Protein AF-A0A1V6NDL3-F1 (afdb_monomer)

pLDDT: mean 81.17, std 15.89, range [34.12, 96.12]

Secondary structure (DSSP, 8-state):
-----PPPPPSEEEE-SGGGHHHHHHHHTTT-EEEEPPTT--SSSHHHHHHHHHHHHHHHHHHHH---TTGGGGHHHHHHHHHHHHHHSBPTTTSSBHHHHHHHHTT-------

InterPro domains:
  IPR012337 Ribonuclease H-like superfamily [SSF53098] (12-96)
  IPR036397 Ribonuclease H superfamily [G3DSA:3.30.420.10] (3-113)

Mean predicted aligned error: 8.67 Å

Sequence (114 aa):
MTTVNKAPKPEIARLDGAQFNTFRDWGTKRGMTFEVTPPYTAEPNGAVERYGGYINDIQRTMIIDISLPDKEKLWPFAVEAAIYTTDRLVNPKTGISSLTHWRQELNIETLNRL

Nearest PDB structures (foldseek):
  7pel-assembly1_E  TM=7.528E-01  e=5.288E-03  Simian T-lymphotropic virus 1
  3kkr-assembly1_A  TM=7.442E-01  e=3.177E-02  Bovine immunodeficiency virus R29
  6voy-assembly1_D  TM=7.216E-01  e=2.973E-02  Saccharolobus solfataricus P2
  3jca-assembly1_F  TM=6.718E-01  e=3.628E-02  Mouse mammary tumor virus
  5cz1-assembly2_B  TM=7.571E-01  e=1.671E-01  Mouse mammary tumor virus

Organism: Penicillium polonicum (NCBI:txid60169)

Foldseek 3Di:
DDPPPDPDDDQEDEDEDPPCVVVVVVVVVVNHHYDYDDPPDPPPCPVVVVVVVQLVVQLVVVLVPDPDPPSVVCSVVSSVVSVVVQQADQDPVPRGGVVVVVCVVVVNDPPPDD

Structure (mmCIF, N/CA/C/O backbone):
data_AF-A0A1V6NDL3-F1
#
_entry.id   AF-A0A1V6NDL3-F1
#
loop_
_atom_site.group_PDB
_atom_site.id
_atom_site.type_symbol
_atom_site.label_atom_id
_atom_site.label_alt_id
_atom_site.label_comp_id
_atom_site.label_asym_id
_atom_site.label_entity_id
_atom_site.label_seq_id
_atom_site.pdbx_PDB_ins_code
_atom_site.Cartn_x
_atom_site.Cartn_y
_atom_site.Cartn_z
_atom_site.occupancy
_atom_site.B_iso_or_equiv
_atom_site.auth_seq_id
_atom_site.auth_comp_id
_atom_site.auth_asym_id
_atom_site.auth_atom_id
_atom_site.pdbx_PDB_model_num
ATOM 1 N N . MET A 1 1 ? -34.349 1.083 -10.496 1.00 34.25 1 MET A N 1
ATOM 2 C CA . MET A 1 1 ? -33.417 2.033 -9.855 1.00 34.25 1 MET A CA 1
ATOM 3 C C . MET A 1 1 ? -32.272 1.226 -9.280 1.00 34.25 1 MET A C 1
ATOM 5 O O . MET A 1 1 ? -32.451 0.581 -8.259 1.00 34.25 1 MET A O 1
ATOM 9 N N . THR A 1 2 ? -31.144 1.170 -9.980 1.00 34.12 2 THR A N 1
ATOM 10 C CA . THR A 1 2 ? -29.944 0.483 -9.493 1.00 34.12 2 THR A CA 1
ATOM 11 C C . THR A 1 2 ? -29.296 1.408 -8.475 1.00 34.12 2 THR A C 1
ATOM 13 O O . THR A 1 2 ? -28.816 2.480 -8.841 1.00 34.12 2 THR A O 1
ATOM 16 N N . THR A 1 3 ? -29.345 1.057 -7.193 1.00 39.25 3 THR A N 1
ATOM 17 C CA . THR A 1 3 ? -28.532 1.728 -6.181 1.00 39.25 3 THR A CA 1
ATOM 18 C C . THR A 1 3 ? -27.080 1.597 -6.613 1.00 39.25 3 THR A C 1
ATOM 20 O O . THR A 1 3 ? -26.520 0.503 -6.634 1.00 39.25 3 THR A O 1
ATOM 23 N N . VAL A 1 4 ? -26.472 2.714 -7.015 1.00 44.06 4 VAL A N 1
ATOM 24 C CA . VAL A 1 4 ? -25.020 2.799 -7.131 1.00 44.06 4 VAL A CA 1
ATOM 25 C C . VAL A 1 4 ? -24.514 2.587 -5.712 1.00 44.06 4 VAL A C 1
ATOM 27 O O . VAL A 1 4 ? -24.617 3.491 -4.883 1.00 44.06 4 VAL A O 1
ATOM 30 N N . ASN A 1 5 ? -24.064 1.371 -5.402 1.00 46.91 5 ASN A N 1
ATOM 31 C CA . ASN A 1 5 ? -23.395 1.084 -4.142 1.00 46.91 5 ASN A CA 1
ATOM 32 C C . ASN A 1 5 ? -22.166 1.988 -4.101 1.00 46.91 5 ASN A C 1
ATOM 34 O O . ASN A 1 5 ? -21.170 1.745 -4.782 1.00 46.91 5 ASN A O 1
ATOM 38 N N . LYS A 1 6 ? -22.288 3.110 -3.387 1.00 53.59 6 LYS A N 1
ATOM 39 C CA . LYS A 1 6 ? -21.197 4.052 -3.180 1.00 53.59 6 LYS A CA 1
ATOM 40 C C . LYS A 1 6 ? -20.052 3.245 -2.580 1.00 53.59 6 LYS A C 1
ATOM 42 O O . LYS A 1 6 ? -20.286 2.509 -1.623 1.00 53.59 6 LYS A O 1
ATOM 47 N N . ALA A 1 7 ? -18.859 3.350 -3.167 1.00 58.59 7 ALA A N 1
ATOM 48 C CA . ALA A 1 7 ? -17.691 2.650 -2.651 1.00 58.59 7 ALA A CA 1
ATOM 49 C C . ALA A 1 7 ? -17.596 2.890 -1.133 1.00 58.59 7 ALA A C 1
ATOM 51 O O . ALA A 1 7 ? -17.781 4.036 -0.695 1.00 58.59 7 ALA A O 1
ATOM 52 N N . PRO A 1 8 ? -17.386 1.835 -0.333 1.00 67.00 8 PRO A N 1
ATOM 53 C CA . PRO A 1 8 ? -17.342 1.981 1.108 1.00 67.00 8 PRO A CA 1
ATOM 54 C C . PRO A 1 8 ? -16.214 2.940 1.468 1.00 67.00 8 PRO A C 1
ATOM 56 O O . PRO A 1 8 ? -15.088 2.818 0.987 1.00 67.00 8 PRO A O 1
ATOM 59 N N . LYS A 1 9 ? -16.554 3.948 2.270 1.00 69.00 9 LYS A N 1
ATOM 60 C CA . LYS A 1 9 ? -15.586 4.907 2.796 1.00 69.00 9 LYS A CA 1
ATOM 61 C C . LYS A 1 9 ? -15.038 4.371 4.119 1.00 69.00 9 LYS A C 1
ATOM 63 O O . LYS A 1 9 ? -15.825 3.820 4.890 1.00 69.00 9 LYS A O 1
ATOM 68 N N . PRO A 1 10 ? -13.740 4.544 4.407 1.00 74.00 10 PRO A N 1
ATOM 69 C CA . PRO A 1 10 ? -13.221 4.215 5.724 1.00 74.00 10 PRO A CA 1
ATOM 70 C C . PRO A 1 10 ? -13.905 5.099 6.772 1.00 74.00 10 PRO A C 1
ATOM 72 O O . PRO A 1 10 ? -14.127 6.293 6.544 1.00 74.00 10 PRO A O 1
ATOM 75 N N . GLU A 1 11 ? -14.258 4.500 7.907 1.00 72.69 11 GLU A N 1
ATOM 76 C C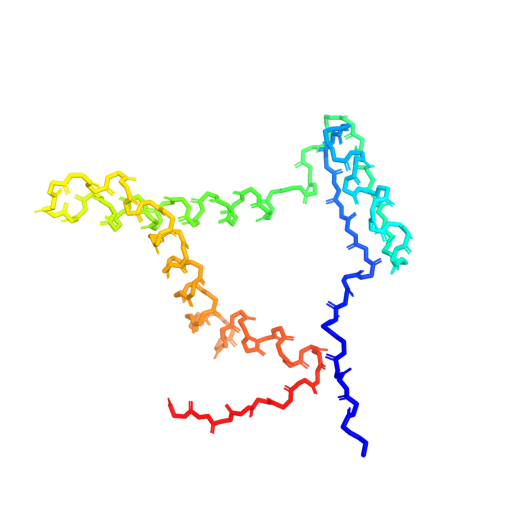A . GLU A 1 11 ? -14.845 5.214 9.042 1.00 72.69 11 GLU A CA 1
ATOM 77 C C . GLU A 1 11 ? -13.812 6.150 9.685 1.00 72.69 11 GLU A C 1
ATOM 79 O O . GLU A 1 11 ? -14.120 7.309 9.963 1.00 72.69 11 GLU A O 1
ATOM 84 N N . ILE A 1 12 ? -12.567 5.674 9.821 1.00 79.75 12 ILE A N 1
ATOM 85 C CA . ILE A 1 12 ? -11.430 6.409 10.383 1.00 79.75 12 ILE A CA 1
ATOM 86 C C . ILE A 1 12 ? -10.213 6.257 9.461 1.00 79.75 12 ILE A C 1
ATOM 88 O O . ILE A 1 12 ? -9.857 5.147 9.068 1.00 79.75 12 ILE A O 1
ATOM 92 N N . ALA A 1 13 ? -9.553 7.370 9.141 1.00 81.31 13 ALA A N 1
ATOM 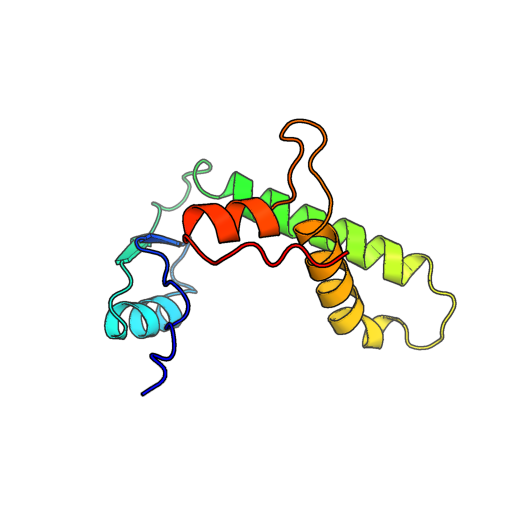93 C CA . ALA A 1 13 ? -8.268 7.406 8.450 1.00 81.31 13 ALA A CA 1
ATOM 94 C C . ALA A 1 13 ? -7.195 8.023 9.360 1.00 81.31 13 ALA A C 1
ATOM 96 O O . ALA A 1 13 ? -7.320 9.168 9.797 1.00 81.31 13 ALA A O 1
ATOM 97 N N . ARG A 1 14 ? -6.129 7.268 9.639 1.00 83.62 14 ARG A N 1
ATOM 98 C CA . ARG A 1 14 ? -4.990 7.742 10.438 1.00 83.62 14 ARG A CA 1
ATOM 99 C C . ARG A 1 14 ? -3.931 8.347 9.530 1.00 83.62 14 ARG A C 1
ATOM 101 O O . ARG A 1 14 ? -3.595 7.750 8.509 1.00 83.62 14 ARG A O 1
ATOM 108 N N . LEU A 1 15 ? -3.445 9.533 9.878 1.00 80.25 15 LEU A N 1
ATOM 109 C CA . LEU A 1 15 ? -2.477 10.288 9.086 1.00 80.25 15 LEU A CA 1
ATOM 110 C C . LEU A 1 15 ? -1.315 10.753 9.960 1.00 80.25 15 LEU A C 1
ATOM 112 O O . LEU A 1 15 ? -1.499 11.094 11.130 1.00 80.25 15 LEU A O 1
ATOM 116 N N . ASP A 1 16 ? -0.135 10.833 9.354 1.00 74.56 16 ASP A N 1
ATOM 117 C CA . ASP A 1 16 ? 1.061 11.373 9.990 1.00 74.56 16 ASP A CA 1
ATOM 118 C C . ASP A 1 16 ? 1.520 12.657 9.296 1.00 74.56 16 ASP A C 1
ATOM 120 O O . ASP A 1 16 ? 1.704 12.709 8.079 1.00 74.56 16 ASP A O 1
ATOM 124 N N . GLY A 1 17 ? 1.678 13.711 10.091 1.00 70.56 17 GLY A N 1
ATOM 125 C CA . GLY A 1 17 ? 2.173 15.001 9.636 1.00 70.56 17 GLY A CA 1
ATOM 126 C C . GLY A 1 17 ? 1.133 15.944 9.016 1.00 70.56 17 GLY A C 1
ATOM 127 O O . GLY A 1 17 ? 0.043 15.582 8.570 1.00 70.56 17 GLY A O 1
ATOM 128 N N . ALA A 1 18 ? 1.512 17.224 8.972 1.00 71.56 18 ALA A N 1
ATOM 129 C CA . ALA A 1 18 ? 0.685 18.320 8.462 1.00 71.56 18 ALA A CA 1
ATOM 130 C C . ALA A 1 18 ? 0.540 18.326 6.925 1.00 71.56 18 ALA A C 1
ATOM 132 O O . ALA A 1 18 ? -0.331 19.014 6.389 1.00 71.56 18 ALA A O 1
ATOM 133 N N . GLN A 1 19 ? 1.355 17.546 6.206 1.00 77.19 19 GLN A N 1
ATOM 134 C CA . GLN A 1 19 ? 1.339 17.454 4.738 1.00 77.19 19 GLN A CA 1
ATOM 135 C C . GLN A 1 19 ? 0.003 16.970 4.150 1.00 77.19 19 GLN A C 1
ATOM 137 O O . GLN A 1 19 ? -0.279 17.208 2.979 1.00 77.19 19 GLN A O 1
ATOM 142 N N . PHE A 1 20 ? -0.855 16.349 4.962 1.00 80.94 20 PHE A N 1
ATOM 143 C CA . PHE A 1 20 ? -2.154 15.837 4.530 1.00 80.94 20 PHE A CA 1
ATOM 144 C C . PHE A 1 20 ? -3.336 16.758 4.864 1.00 80.94 20 PHE A C 1
ATOM 146 O O . PHE A 1 20 ? -4.484 16.348 4.697 1.00 80.94 20 PHE A O 1
ATOM 153 N N . ASN A 1 21 ? -3.101 18.004 5.296 1.00 84.56 21 ASN A N 1
ATOM 154 C CA . ASN A 1 21 ? -4.172 18.942 5.661 1.00 84.56 21 ASN A CA 1
ATOM 155 C C . ASN A 1 21 ? -5.218 19.117 4.543 1.00 84.56 21 ASN A C 1
ATOM 157 O O . ASN A 1 21 ? -6.413 19.023 4.806 1.00 84.56 21 ASN A O 1
ATOM 161 N N . THR A 1 22 ? -4.794 19.273 3.284 1.00 87.44 22 THR A N 1
ATOM 162 C CA . THR A 1 22 ? -5.721 19.406 2.144 1.00 87.44 22 THR A CA 1
ATOM 163 C C . THR A 1 22 ? -6.579 18.154 1.938 1.00 87.44 22 THR A C 1
ATOM 165 O O . THR A 1 22 ? -7.774 18.258 1.654 1.00 87.44 22 THR A O 1
ATOM 168 N N . PHE A 1 23 ? -5.992 16.965 2.103 1.00 85.69 23 PHE A N 1
ATOM 169 C CA . PHE A 1 23 ? -6.716 15.698 1.997 1.00 85.69 23 PHE A CA 1
ATOM 170 C C . PHE A 1 23 ? -7.705 15.518 3.152 1.00 85.69 23 PHE A C 1
ATOM 172 O O . PHE A 1 23 ? -8.858 15.147 2.924 1.00 85.69 23 PHE A O 1
ATOM 179 N N . ARG A 1 24 ? -7.285 15.864 4.373 1.00 87.00 24 ARG A N 1
ATOM 180 C CA . ARG A 1 24 ? -8.146 15.880 5.556 1.00 87.00 24 ARG A CA 1
ATOM 181 C C . ARG A 1 24 ? -9.352 16.785 5.329 1.00 87.00 24 ARG A C 1
ATOM 183 O O . ARG A 1 24 ? -10.482 16.336 5.471 1.00 87.00 24 ARG A O 1
ATOM 190 N N . ASP A 1 25 ? -9.137 18.022 4.889 1.00 89.94 25 ASP A N 1
ATOM 191 C CA . ASP A 1 25 ? -10.223 18.976 4.647 1.00 89.94 25 ASP A CA 1
ATOM 192 C C . ASP A 1 25 ? -11.195 18.473 3.566 1.00 89.94 25 ASP A C 1
ATOM 194 O O . ASP A 1 25 ? -12.415 18.617 3.686 1.00 89.94 25 ASP A O 1
ATOM 198 N N . TRP A 1 26 ? -10.670 17.846 2.508 1.00 90.31 26 TRP A N 1
ATOM 199 C CA . TRP A 1 26 ? -11.472 17.226 1.453 1.00 90.31 26 TRP A CA 1
ATOM 200 C C . TRP A 1 26 ? -12.304 16.034 1.954 1.00 90.31 26 TRP A C 1
ATOM 202 O O . TRP A 1 26 ? -13.468 15.893 1.551 1.00 90.31 26 TRP A O 1
ATOM 212 N N . GLY A 1 27 ? -11.728 15.190 2.815 1.00 87.56 27 GLY A N 1
ATOM 213 C CA . GLY A 1 27 ? -12.361 13.982 3.343 1.00 87.56 27 GLY A CA 1
ATOM 214 C C . GLY A 1 27 ? -13.369 14.277 4.453 1.00 87.56 27 GLY A C 1
ATOM 215 O O . GLY A 1 27 ? -14.455 13.697 4.459 1.00 87.56 27 GLY A O 1
ATOM 216 N N . THR A 1 28 ? -13.087 15.248 5.328 1.00 87.44 28 THR A N 1
ATOM 217 C CA . THR A 1 28 ? -14.015 15.692 6.380 1.00 87.44 28 THR A CA 1
ATOM 218 C C . THR A 1 28 ? -15.304 16.227 5.756 1.00 87.44 28 THR A C 1
ATOM 220 O O . THR A 1 28 ? -16.397 15.857 6.177 1.00 87.44 28 THR A O 1
ATOM 223 N N . LYS A 1 29 ? -15.209 16.982 4.648 1.00 89.75 29 LYS A N 1
ATOM 224 C CA . LYS A 1 29 ? -16.377 17.424 3.853 1.00 89.75 29 LYS A CA 1
ATOM 225 C C . LYS A 1 29 ? -17.206 16.268 3.267 1.00 89.75 29 LYS A C 1
ATOM 227 O O . LYS A 1 29 ? -18.343 16.479 2.857 1.00 89.75 29 LYS A O 1
ATOM 232 N N . ARG A 1 30 ? -16.655 15.052 3.204 1.00 87.25 30 ARG A N 1
ATOM 233 C CA . ARG A 1 30 ? -17.314 13.818 2.726 1.00 87.25 30 ARG A CA 1
ATOM 234 C C . ARG A 1 30 ? -17.721 12.883 3.874 1.00 87.25 30 ARG A C 1
ATOM 236 O O . ARG A 1 30 ? -18.205 11.770 3.634 1.00 87.25 30 ARG A O 1
ATOM 243 N N . GLY A 1 31 ? -17.568 13.347 5.113 1.00 86.44 31 GLY A N 1
ATOM 244 C CA . GLY A 1 31 ? -17.901 12.618 6.330 1.00 86.44 31 GLY A CA 1
ATOM 245 C C . GLY A 1 31 ? -16.927 11.484 6.640 1.00 86.44 31 GLY A C 1
ATOM 246 O O . GLY A 1 31 ? -17.383 10.422 7.055 1.00 86.44 31 GLY A O 1
ATOM 247 N N . MET A 1 32 ? -15.638 11.659 6.347 1.00 87.88 32 MET A N 1
ATOM 248 C CA . MET A 1 32 ? -14.566 10.798 6.859 1.00 87.88 32 MET A CA 1
ATOM 249 C C . MET A 1 32 ? -14.059 11.361 8.188 1.00 87.88 32 MET A C 1
ATOM 251 O O . MET A 1 32 ? -13.936 12.581 8.320 1.00 87.88 32 MET A O 1
ATOM 255 N N . THR A 1 33 ? -13.732 10.487 9.137 1.00 88.19 33 THR A N 1
ATOM 256 C CA . THR A 1 33 ? -13.063 10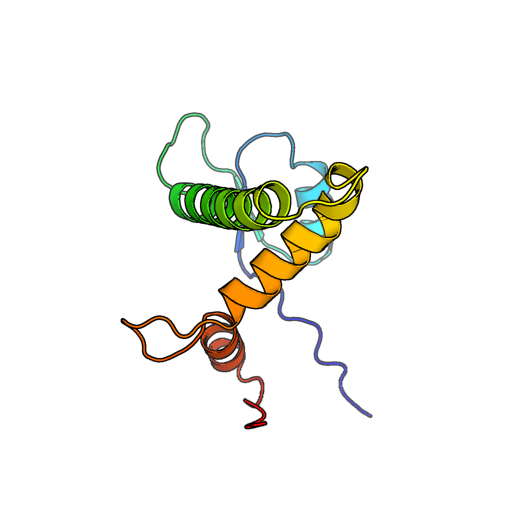.874 10.384 1.00 88.19 33 THR A CA 1
ATOM 257 C C . THR A 1 33 ? -11.559 10.704 10.215 1.00 88.19 33 THR A C 1
ATOM 259 O O . THR A 1 33 ? -11.108 9.709 9.648 1.00 88.19 33 THR A O 1
ATOM 262 N N . PHE A 1 34 ? -10.775 11.668 10.697 1.00 85.31 34 PHE A N 1
ATOM 263 C CA . PHE A 1 34 ? -9.317 11.607 10.645 1.00 85.31 34 PHE A CA 1
ATOM 264 C C . PHE A 1 34 ? -8.716 11.671 12.041 1.00 85.31 34 PHE A C 1
ATOM 266 O O . PHE A 1 34 ? -9.078 12.540 12.831 1.00 85.31 34 PHE A O 1
ATOM 273 N N . GLU A 1 35 ? -7.750 10.799 12.302 1.00 84.94 35 GLU A N 1
ATOM 274 C CA . GLU A 1 35 ? -6.906 10.844 13.494 1.00 84.94 35 GLU A CA 1
ATOM 275 C C . GLU A 1 35 ? -5.496 11.246 13.056 1.00 84.94 35 GLU A C 1
ATOM 277 O O . GLU A 1 35 ? -4.884 10.583 12.218 1.00 84.94 35 GLU A O 1
ATOM 282 N N . VAL A 1 36 ? -4.990 12.360 13.587 1.00 76.94 36 VAL A N 1
ATOM 283 C CA . VAL A 1 36 ? -3.603 12.776 13.353 1.00 76.94 36 VAL A CA 1
ATOM 284 C C . VAL A 1 36 ? -2.772 12.210 14.481 1.00 76.94 36 VAL A C 1
ATOM 286 O O . VAL A 1 36 ? -3.017 12.538 15.645 1.00 76.94 36 VAL A O 1
ATOM 289 N N . THR A 1 37 ? -1.809 11.356 14.154 1.00 69.19 37 THR A N 1
ATOM 290 C CA . THR A 1 37 ? -0.950 10.808 15.199 1.00 69.19 37 THR A CA 1
ATOM 291 C C . THR A 1 37 ? 0.003 11.863 15.751 1.00 69.19 37 THR A C 1
ATOM 293 O O . THR A 1 37 ? 0.442 12.741 15.002 1.00 69.19 37 THR A O 1
ATOM 296 N N . PRO A 1 38 ? 0.330 11.814 17.056 1.00 64.56 38 PRO A N 1
ATOM 297 C CA . PRO A 1 38 ? 1.285 12.741 17.634 1.00 64.56 38 PRO A CA 1
ATOM 298 C C . PRO A 1 38 ? 2.653 12.586 16.954 1.00 64.56 38 PRO A C 1
ATOM 300 O O . PRO A 1 38 ? 3.063 11.454 16.662 1.00 64.56 38 PRO A O 1
ATOM 303 N N . PRO A 1 39 ? 3.379 13.693 16.727 1.00 61.75 39 PRO A N 1
ATOM 304 C CA . PRO A 1 39 ? 4.720 13.634 16.162 1.00 61.75 39 PRO A CA 1
ATOM 305 C C . PRO A 1 39 ? 5.628 12.751 17.031 1.00 61.75 39 PRO A C 1
ATOM 307 O O . PRO A 1 39 ? 5.557 12.803 18.257 1.00 61.75 39 PRO A O 1
ATOM 310 N N . TYR A 1 40 ? 6.488 11.960 16.381 1.00 55.38 40 TYR A N 1
ATOM 311 C CA . TYR A 1 40 ? 7.450 11.035 17.008 1.00 55.38 40 TYR A CA 1
ATOM 312 C C . TYR A 1 40 ? 6.855 9.798 17.705 1.00 55.38 40 TYR A C 1
ATOM 314 O O . TYR A 1 40 ? 7.530 9.166 18.516 1.00 55.38 40 TYR A O 1
ATOM 322 N N . THR A 1 41 ? 5.629 9.397 17.355 1.00 58.03 41 THR A N 1
ATOM 323 C CA . THR A 1 41 ? 5.060 8.112 17.796 1.00 58.03 41 THR A CA 1
ATOM 324 C C . THR A 1 41 ? 5.262 7.066 16.699 1.00 58.03 41 THR A C 1
ATOM 326 O O . THR A 1 41 ? 4.611 7.127 15.662 1.00 58.03 41 THR A O 1
ATOM 329 N N . ALA A 1 42 ? 6.168 6.107 16.905 1.00 55.38 42 ALA A N 1
ATOM 330 C CA . ALA A 1 42 ? 6.543 5.116 15.886 1.00 55.38 42 ALA A CA 1
ATOM 331 C C . ALA A 1 42 ? 5.438 4.087 15.546 1.00 55.38 42 ALA A C 1
ATOM 333 O O . ALA A 1 42 ? 5.548 3.357 14.565 1.00 55.38 42 ALA A O 1
ATOM 334 N N . GLU A 1 43 ? 4.381 3.981 16.355 1.00 56.50 43 GLU A N 1
ATOM 335 C CA . GLU A 1 43 ? 3.566 2.760 16.405 1.00 56.50 43 GLU A CA 1
ATOM 336 C C . GLU A 1 43 ? 2.410 2.595 15.394 1.00 56.50 43 GLU A C 1
ATOM 338 O O . GLU A 1 43 ? 2.131 1.446 15.051 1.00 56.50 43 GLU A O 1
ATOM 343 N N . PRO A 1 44 ? 1.719 3.617 14.849 1.00 59.81 44 PRO A N 1
ATOM 344 C CA . PRO A 1 44 ? 0.545 3.344 14.006 1.00 59.81 44 PRO A CA 1
ATOM 345 C C . PRO A 1 44 ? 0.880 3.036 12.535 1.00 59.81 44 PRO A C 1
ATOM 347 O O . PRO A 1 44 ? 0.065 2.424 11.845 1.00 59.81 44 PRO A O 1
ATOM 350 N N . ASN A 1 45 ? 2.044 3.462 12.027 1.00 69.94 45 ASN A N 1
ATOM 351 C CA . ASN A 1 45 ? 2.310 3.501 10.582 1.00 69.94 45 ASN A CA 1
ATOM 352 C C . ASN A 1 45 ? 3.059 2.282 10.044 1.00 69.94 45 ASN A C 1
ATOM 354 O O . ASN A 1 45 ? 3.115 2.098 8.828 1.00 69.94 45 ASN A O 1
ATOM 358 N N . GLY A 1 46 ? 3.570 1.410 10.917 1.00 78.12 46 GLY A N 1
ATOM 359 C CA . GLY A 1 46 ? 4.415 0.288 10.500 1.00 78.12 46 GLY A CA 1
ATOM 360 C C . GLY A 1 46 ? 3.745 -0.653 9.492 1.00 78.12 46 GLY A C 1
ATOM 361 O O . GLY A 1 46 ? 4.411 -1.197 8.614 1.00 78.12 46 GLY A O 1
ATOM 362 N N . ALA A 1 47 ? 2.419 -0.817 9.554 1.00 82.12 47 ALA A N 1
ATOM 363 C CA . ALA A 1 47 ? 1.683 -1.624 8.580 1.00 82.12 47 ALA A CA 1
ATOM 364 C C . ALA A 1 47 ? 1.667 -0.986 7.177 1.00 82.12 47 ALA A C 1
ATOM 366 O O . ALA A 1 47 ? 1.916 -1.676 6.187 1.00 82.12 47 ALA A O 1
ATOM 367 N N . VAL A 1 48 ? 1.411 0.325 7.094 1.00 83.00 48 VAL A N 1
ATOM 368 C CA . VAL A 1 48 ? 1.369 1.073 5.826 1.00 83.00 48 VAL A CA 1
ATOM 369 C C . VAL A 1 48 ? 2.766 1.178 5.223 1.00 83.00 48 VAL A C 1
ATOM 371 O O . VAL A 1 48 ? 2.933 0.922 4.033 1.00 83.00 48 VAL A O 1
ATOM 374 N N . GLU A 1 49 ? 3.778 1.481 6.038 1.00 85.75 49 GLU A N 1
ATOM 375 C CA . GLU A 1 49 ? 5.176 1.542 5.601 1.00 85.75 49 GLU A CA 1
ATOM 376 C C . GLU A 1 49 ? 5.659 0.192 5.072 1.00 85.75 49 GLU A C 1
ATOM 378 O O . GLU A 1 49 ? 6.242 0.119 3.988 1.00 85.75 49 GLU A O 1
ATOM 383 N N . ARG A 1 50 ? 5.352 -0.900 5.784 1.00 90.00 50 ARG A N 1
ATOM 384 C CA . ARG A 1 50 ? 5.695 -2.254 5.341 1.00 90.00 50 ARG A CA 1
ATOM 385 C C . ARG A 1 50 ? 5.013 -2.611 4.025 1.00 90.00 50 ARG A C 1
ATOM 387 O O . ARG A 1 50 ? 5.654 -3.206 3.162 1.00 90.00 50 ARG A O 1
ATOM 394 N N . TYR A 1 51 ? 3.737 -2.263 3.864 1.00 89.62 51 TYR A N 1
ATOM 395 C CA . TYR A 1 51 ? 3.018 -2.532 2.621 1.00 89.62 51 TYR A 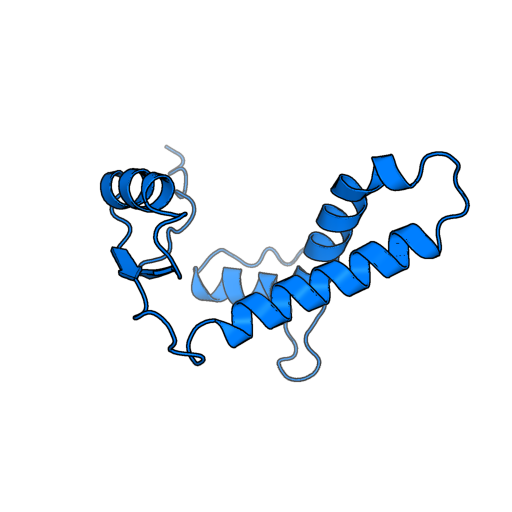CA 1
ATOM 396 C C . TYR A 1 51 ? 3.584 -1.716 1.454 1.00 89.62 51 TYR A C 1
ATOM 398 O O . TYR A 1 51 ? 3.861 -2.271 0.393 1.00 89.62 51 TYR A O 1
ATOM 406 N N . GLY A 1 52 ? 3.844 -0.422 1.664 1.00 91.19 52 GLY A N 1
ATOM 407 C CA . GLY A 1 52 ? 4.469 0.444 0.663 1.00 91.19 52 GLY A CA 1
ATOM 408 C C . GLY A 1 52 ? 5.863 -0.039 0.250 1.00 91.19 52 GLY A C 1
ATOM 409 O O . GLY A 1 52 ? 6.180 -0.059 -0.939 1.00 91.19 52 GLY A O 1
ATOM 410 N N . GLY A 1 53 ? 6.675 -0.491 1.211 1.00 93.94 53 GLY A N 1
ATOM 411 C CA . GLY A 1 53 ? 7.965 -1.131 0.947 1.00 93.94 53 GLY A CA 1
ATOM 412 C C . GLY A 1 53 ? 7.824 -2.402 0.109 1.00 93.94 53 GLY A C 1
ATOM 413 O O . GLY A 1 53 ? 8.496 -2.546 -0.906 1.00 93.94 53 GLY A O 1
ATOM 414 N N . TYR A 1 54 ? 6.877 -3.273 0.460 1.00 94.62 54 TYR A N 1
ATOM 415 C CA . TYR A 1 54 ? 6.638 -4.523 -0.262 1.00 94.62 54 TYR A CA 1
ATOM 416 C C . TYR A 1 54 ? 6.217 -4.309 -1.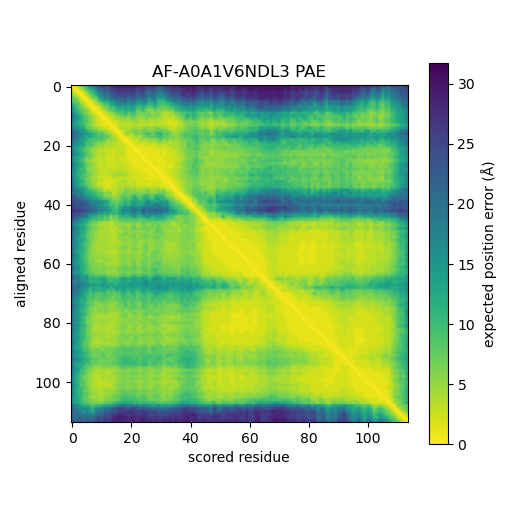726 1.00 94.62 54 TYR A C 1
ATOM 418 O O . TYR A 1 54 ? 6.747 -4.966 -2.622 1.00 94.62 54 TYR A O 1
ATOM 426 N N . ILE A 1 55 ? 5.321 -3.351 -1.996 1.00 96.00 55 ILE A N 1
ATOM 427 C CA . ILE A 1 55 ? 4.954 -2.972 -3.372 1.00 96.00 55 ILE A CA 1
ATOM 428 C C . ILE A 1 55 ? 6.170 -2.431 -4.128 1.00 96.00 55 ILE A C 1
ATOM 430 O O . ILE A 1 55 ? 6.373 -2.779 -5.294 1.00 96.00 55 ILE A O 1
ATOM 434 N N . ASN A 1 56 ? 6.997 -1.616 -3.466 1.00 95.12 56 ASN A N 1
ATOM 435 C CA . ASN A 1 56 ? 8.224 -1.085 -4.052 1.00 95.12 56 ASN A CA 1
ATOM 436 C C . ASN A 1 56 ? 9.234 -2.177 -4.412 1.00 95.12 56 ASN A C 1
ATOM 438 O O . ASN A 1 56 ? 9.857 -2.088 -5.468 1.00 95.12 56 ASN A O 1
ATOM 442 N N . ASP A 1 57 ? 9.381 -3.207 -3.588 1.00 95.94 57 ASP A N 1
ATOM 443 C CA . ASP A 1 57 ? 10.273 -4.323 -3.891 1.00 95.94 57 ASP A CA 1
ATOM 444 C C . ASP A 1 57 ? 9.796 -5.081 -5.136 1.00 95.94 57 ASP A C 1
ATOM 446 O O . ASP A 1 57 ? 10.573 -5.283 -6.069 1.00 95.94 57 ASP A O 1
ATOM 450 N N . ILE A 1 58 ? 8.500 -5.407 -5.212 1.00 95.62 58 ILE A N 1
ATOM 451 C CA . ILE A 1 58 ? 7.918 -6.138 -6.349 1.00 95.62 58 ILE A CA 1
ATOM 452 C C . ILE A 1 58 ? 8.053 -5.348 -7.654 1.00 95.62 58 ILE A C 1
ATOM 454 O O . ILE A 1 58 ? 8.536 -5.889 -8.651 1.00 95.62 58 ILE A O 1
ATOM 458 N N . GLN A 1 59 ? 7.657 -4.070 -7.665 1.00 95.38 59 GLN A N 1
ATOM 459 C CA . GLN A 1 59 ? 7.752 -3.257 -8.884 1.00 95.38 59 GLN A CA 1
ATOM 460 C C . GLN A 1 59 ? 9.210 -3.089 -9.333 1.00 95.38 59 GLN A C 1
ATOM 462 O O . GLN A 1 59 ? 9.494 -3.163 -10.529 1.00 95.38 59 GLN A O 1
ATOM 467 N N . ARG A 1 60 ? 10.160 -2.960 -8.392 1.00 93.69 60 ARG A N 1
ATOM 468 C CA . ARG A 1 60 ? 11.589 -2.883 -8.725 1.00 93.69 60 ARG A CA 1
ATOM 469 C C . ARG A 1 60 ? 12.085 -4.183 -9.334 1.00 93.69 60 ARG A C 1
ATOM 471 O O . ARG A 1 60 ? 12.820 -4.123 -10.313 1.00 93.69 60 ARG A O 1
ATOM 478 N N . THR A 1 61 ? 11.674 -5.335 -8.805 1.00 94.38 61 THR A N 1
ATOM 479 C CA . THR A 1 61 ? 12.004 -6.636 -9.398 1.00 94.38 61 THR A CA 1
ATOM 480 C C . THR A 1 61 ? 11.513 -6.721 -10.842 1.00 94.38 61 THR A C 1
ATOM 482 O O . THR A 1 61 ? 12.303 -7.069 -11.714 1.00 94.38 61 THR A O 1
ATOM 485 N N . MET A 1 62 ? 10.266 -6.321 -11.117 1.00 93.62 62 MET A N 1
ATOM 486 C CA . MET A 1 62 ? 9.717 -6.303 -12.481 1.00 93.62 62 MET A CA 1
ATOM 487 C C . MET A 1 62 ? 10.538 -5.404 -13.418 1.00 93.62 62 MET A C 1
ATOM 489 O O . MET A 1 62 ? 10.930 -5.827 -14.501 1.00 93.62 62 MET A O 1
ATOM 493 N N . ILE A 1 63 ? 10.845 -4.172 -13.000 1.00 93.56 63 ILE A N 1
ATOM 494 C CA . ILE A 1 63 ? 11.622 -3.226 -13.816 1.00 93.56 63 ILE A CA 1
ATOM 495 C C . ILE A 1 63 ? 13.071 -3.691 -14.024 1.00 93.56 63 ILE A C 1
ATOM 497 O O . ILE A 1 63 ? 13.643 -3.484 -15.097 1.00 93.56 63 ILE A O 1
ATOM 501 N N . ILE A 1 64 ? 13.701 -4.305 -13.021 1.00 92.00 64 ILE A N 1
ATOM 502 C CA . ILE A 1 64 ? 15.080 -4.796 -13.138 1.00 92.00 64 ILE A CA 1
ATOM 503 C C . ILE A 1 64 ? 15.156 -5.957 -14.133 1.00 92.00 64 ILE A C 1
ATOM 505 O O . ILE A 1 64 ? 16.041 -5.928 -14.988 1.00 92.00 64 ILE A O 1
ATOM 509 N N . ASP A 1 65 ? 14.224 -6.907 -14.051 1.00 92.50 65 ASP A N 1
ATOM 510 C CA . ASP A 1 65 ? 14.175 -8.111 -14.891 1.00 92.50 65 ASP A CA 1
ATOM 511 C C . ASP A 1 65 ? 13.908 -7.795 -16.374 1.00 92.50 65 ASP A C 1
ATOM 513 O O . ASP A 1 65 ? 14.454 -8.420 -17.286 1.00 92.50 65 ASP A O 1
ATOM 517 N N . ILE A 1 66 ? 13.125 -6.747 -16.635 1.00 89.94 66 ILE A N 1
ATOM 518 C CA . ILE A 1 66 ? 12.806 -6.324 -17.995 1.00 89.94 66 ILE A CA 1
ATOM 519 C C . ILE A 1 66 ? 14.060 -5.804 -18.725 1.00 89.94 66 ILE A C 1
ATOM 521 O O . ILE A 1 66 ? 14.722 -4.843 -18.316 1.00 89.94 66 ILE A O 1
ATOM 525 N N . SER A 1 67 ? 14.328 -6.406 -19.886 1.00 85.19 67 SER A N 1
ATOM 526 C CA . SER A 1 67 ? 15.394 -6.026 -20.824 1.00 85.19 67 SER A CA 1
ATOM 527 C C . SER A 1 67 ? 14.872 -5.126 -21.953 1.00 85.19 67 SER A C 1
ATOM 529 O O . SER A 1 67 ? 15.076 -5.408 -23.131 1.00 85.19 67 SER A O 1
ATOM 531 N N . LEU A 1 68 ? 14.153 -4.056 -21.599 1.00 87.31 68 LEU A N 1
ATOM 532 C CA . LEU A 1 68 ? 13.636 -3.066 -22.551 1.00 87.31 68 LEU A CA 1
ATOM 533 C C . LEU A 1 68 ? 14.365 -1.722 -22.415 1.00 87.31 68 LEU A C 1
ATOM 535 O O . LEU A 1 68 ? 14.692 -1.322 -21.293 1.00 87.31 68 LEU A O 1
ATOM 539 N N . PRO A 1 69 ? 14.586 -0.998 -23.529 1.00 82.50 69 PRO A N 1
ATOM 540 C CA . PRO A 1 69 ? 14.961 0.409 -23.465 1.00 82.50 69 PRO A CA 1
ATOM 541 C C . PRO A 1 69 ? 13.819 1.228 -22.839 1.00 82.50 69 PRO A C 1
ATOM 543 O O . PRO A 1 69 ? 12.648 0.892 -23.010 1.00 82.50 69 PRO A O 1
ATOM 546 N N . ASP A 1 70 ? 14.158 2.298 -22.118 1.00 87.31 70 ASP A N 1
ATOM 547 C CA . ASP A 1 70 ? 13.213 3.199 -21.436 1.00 87.31 70 ASP A CA 1
ATOM 548 C C . ASP A 1 70 ? 12.287 2.538 -20.395 1.00 87.31 70 ASP A C 1
ATOM 550 O O . ASP A 1 70 ? 11.185 3.028 -20.122 1.00 87.31 70 ASP A O 1
ATOM 554 N N . LYS A 1 71 ? 12.705 1.424 -19.790 1.00 86.38 71 LYS A N 1
ATOM 555 C CA . LYS A 1 71 ? 11.914 0.702 -18.781 1.00 86.38 71 LYS A CA 1
ATOM 556 C C . LYS A 1 71 ? 11.523 1.553 -17.570 1.00 86.38 71 LYS A C 1
ATOM 558 O O . LYS A 1 71 ? 10.521 1.271 -16.923 1.00 86.38 71 LYS A O 1
ATOM 563 N N . GLU A 1 72 ? 12.229 2.646 -17.305 1.00 86.06 72 GLU A N 1
ATOM 564 C CA . GLU A 1 72 ? 11.872 3.638 -16.290 1.00 86.06 72 GLU A CA 1
ATOM 565 C C . GLU A 1 72 ? 10.490 4.261 -16.555 1.00 86.06 72 GLU A C 1
ATOM 567 O O . GLU A 1 72 ? 9.752 4.555 -15.614 1.00 86.06 72 GLU A O 1
ATOM 572 N N . LYS A 1 73 ? 10.086 4.402 -17.827 1.00 92.19 73 LYS A N 1
ATOM 573 C CA . LYS A 1 73 ? 8.752 4.899 -18.215 1.00 92.19 73 LYS A CA 1
ATOM 574 C C . LYS A 1 73 ? 7.638 3.906 -17.884 1.00 92.19 73 LYS A C 1
ATOM 576 O O . LYS A 1 73 ? 6.474 4.294 -17.836 1.00 92.19 73 LYS A O 1
ATOM 581 N N . LEU A 1 74 ? 7.982 2.638 -17.652 1.00 91.88 74 LEU A N 1
ATOM 582 C CA . LEU A 1 74 ? 7.028 1.588 -17.304 1.00 91.88 74 LEU A CA 1
ATOM 583 C C . LEU A 1 74 ? 6.733 1.521 -15.802 1.00 91.88 74 LEU A C 1
ATOM 585 O O . LEU A 1 74 ? 5.871 0.746 -15.393 1.00 91.88 74 LEU A O 1
ATOM 589 N N . TRP A 1 75 ? 7.401 2.342 -14.984 1.00 91.88 75 TRP A N 1
ATOM 590 C CA . TRP A 1 75 ? 7.231 2.345 -13.531 1.00 91.88 75 TRP A CA 1
ATOM 591 C C . TRP A 1 75 ? 5.763 2.440 -13.067 1.00 91.88 75 TRP A C 1
ATOM 593 O O . TRP A 1 75 ? 5.382 1.626 -12.225 1.00 91.88 75 TRP A O 1
ATOM 603 N N . PRO A 1 76 ? 4.896 3.314 -13.629 1.00 94.00 76 PRO A N 1
ATOM 604 C CA . PRO A 1 76 ? 3.487 3.358 -13.231 1.00 94.00 76 PRO A CA 1
ATOM 605 C C . PRO A 1 76 ? 2.758 2.025 -13.456 1.00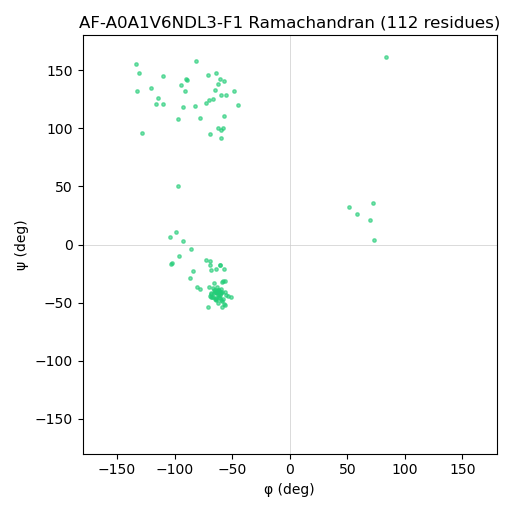 94.00 76 PRO A C 1
ATOM 607 O O . PRO A 1 76 ? 2.034 1.561 -12.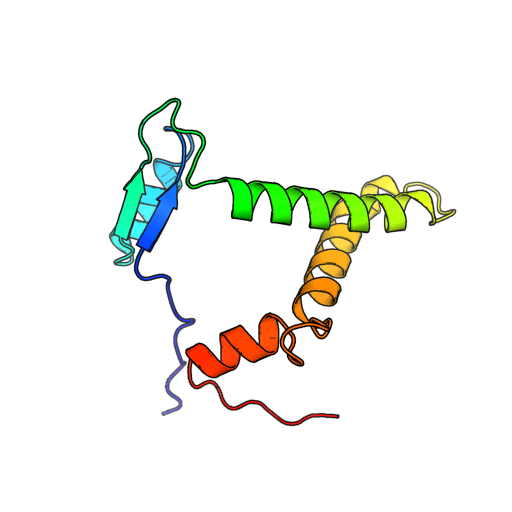579 1.00 94.00 76 PRO A O 1
ATOM 610 N N . PHE A 1 77 ? 3.013 1.360 -14.587 1.00 94.12 77 PHE A N 1
ATOM 611 C CA . PHE A 1 77 ? 2.407 0.064 -14.903 1.00 94.12 77 PHE A CA 1
ATOM 612 C C . PHE A 1 77 ? 2.952 -1.055 -14.013 1.00 94.12 77 PHE A C 1
ATOM 614 O O . PHE A 1 77 ? 2.201 -1.941 -13.616 1.00 94.12 77 PHE A O 1
ATOM 621 N N . ALA A 1 78 ? 4.241 -1.012 -13.664 1.00 94.62 78 ALA A N 1
ATOM 622 C CA . ALA A 1 78 ? 4.839 -1.969 -12.736 1.00 94.62 78 ALA A CA 1
ATOM 623 C C . ALA A 1 78 ? 4.247 -1.836 -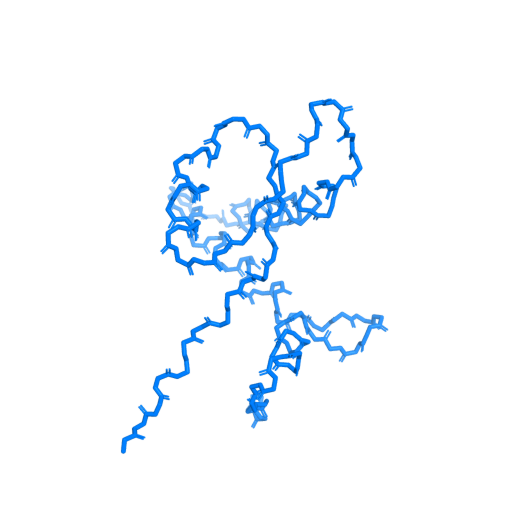11.322 1.00 94.62 78 ALA A C 1
ATOM 625 O O . ALA A 1 78 ? 3.979 -2.844 -10.673 1.00 94.62 78 ALA A O 1
ATOM 626 N N . VAL A 1 79 ? 3.983 -0.608 -10.861 1.00 96.12 79 VAL A N 1
ATOM 627 C CA . VAL A 1 79 ? 3.294 -0.358 -9.584 1.00 96.12 79 VAL A CA 1
ATOM 628 C C . VAL A 1 79 ? 1.860 -0.893 -9.622 1.00 96.12 79 VAL A C 1
ATOM 630 O O . VAL A 1 79 ? 1.454 -1.608 -8.706 1.00 96.12 79 VAL A O 1
ATOM 633 N N . GLU A 1 80 ? 1.102 -0.608 -10.684 1.00 96.06 80 GLU A N 1
ATOM 634 C CA . GLU A 1 80 ? -0.259 -1.140 -10.848 1.00 96.06 80 GLU A CA 1
ATOM 635 C C . GLU A 1 80 ? -0.276 -2.672 -10.894 1.00 96.06 80 GLU A C 1
ATOM 637 O O . GLU A 1 80 ? -1.095 -3.301 -10.222 1.00 96.06 80 GLU A O 1
ATOM 642 N N . ALA A 1 81 ? 0.655 -3.284 -11.631 1.00 95.50 81 ALA A N 1
ATOM 643 C CA . ALA A 1 81 ? 0.791 -4.733 -11.719 1.00 95.50 81 ALA A CA 1
ATOM 644 C C . ALA A 1 81 ? 1.158 -5.360 -10.367 1.00 95.50 81 ALA A C 1
ATOM 646 O O . ALA A 1 81 ? 0.598 -6.400 -10.005 1.00 95.50 81 ALA A O 1
ATOM 647 N N . ALA A 1 82 ? 2.051 -4.724 -9.602 1.00 96.00 82 ALA A N 1
ATOM 648 C CA . ALA A 1 82 ? 2.404 -5.155 -8.256 1.00 96.00 82 ALA A CA 1
ATOM 649 C C . ALA A 1 82 ? 1.166 -5.169 -7.348 1.00 96.00 82 ALA A C 1
ATOM 651 O O . ALA A 1 82 ? 0.839 -6.225 -6.813 1.00 96.00 82 ALA A O 1
ATOM 652 N N . ILE A 1 83 ? 0.425 -4.056 -7.265 1.00 95.81 83 ILE A N 1
ATOM 653 C CA . ILE A 1 83 ? -0.802 -3.941 -6.452 1.00 95.81 83 ILE A CA 1
ATOM 654 C C . ILE A 1 83 ? -1.856 -4.962 -6.896 1.00 95.81 83 ILE A C 1
ATOM 656 O O . ILE A 1 83 ? -2.418 -5.693 -6.080 1.00 95.81 83 ILE A O 1
ATOM 660 N N . TYR A 1 84 ? -2.103 -5.052 -8.207 1.00 95.12 84 TYR A N 1
ATOM 661 C CA . TYR A 1 84 ? -3.076 -5.986 -8.768 1.00 95.12 84 TYR A CA 1
ATOM 662 C C . TYR A 1 84 ? -2.784 -7.428 -8.348 1.00 95.12 84 TYR A C 1
ATOM 664 O O . TYR A 1 84 ? -3.710 -8.173 -8.003 1.00 95.12 84 TYR A O 1
ATOM 672 N N . THR A 1 85 ? -1.505 -7.803 -8.393 1.00 94.56 85 THR A N 1
ATOM 673 C CA . THR A 1 85 ? -1.026 -9.140 -8.055 1.00 94.56 85 THR A CA 1
ATOM 674 C C . THR A 1 85 ? -1.129 -9.380 -6.554 1.00 94.56 85 THR A C 1
ATOM 676 O O . THR A 1 85 ? -1.775 -10.342 -6.142 1.00 94.56 85 THR A O 1
ATOM 679 N N . THR A 1 86 ? -0.564 -8.499 -5.723 1.00 94.00 86 THR A N 1
ATOM 680 C CA . THR A 1 86 ? -0.535 -8.678 -4.263 1.00 94.00 86 THR A CA 1
ATOM 681 C C . THR A 1 86 ? -1.922 -8.769 -3.649 1.00 94.00 86 THR A C 1
ATOM 683 O O . THR A 1 86 ? -2.139 -9.605 -2.776 1.00 94.00 86 THR A O 1
ATOM 686 N N . ASP A 1 87 ? -2.885 -7.986 -4.139 1.00 93.75 87 ASP A N 1
ATOM 687 C CA . ASP A 1 87 ? -4.253 -8.002 -3.615 1.00 93.75 87 ASP A CA 1
ATOM 688 C C . ASP A 1 87 ? -4.999 -9.310 -3.927 1.00 93.75 87 ASP A C 1
ATOM 690 O O . ASP A 1 87 ? -5.972 -9.653 -3.248 1.00 93.75 87 ASP A O 1
ATOM 694 N N . ARG A 1 88 ? -4.560 -10.054 -4.951 1.00 94.00 88 ARG A N 1
ATOM 695 C CA . ARG A 1 88 ? -5.197 -11.294 -5.427 1.00 94.00 88 ARG A CA 1
ATOM 696 C C . ARG A 1 88 ? -4.482 -12.562 -4.992 1.00 94.00 88 ARG A C 1
ATOM 698 O O . ARG A 1 88 ? -5.094 -13.626 -5.044 1.00 94.00 88 ARG A O 1
ATOM 705 N N . LEU A 1 89 ? -3.234 -12.468 -4.544 1.00 93.44 89 LEU A N 1
ATOM 706 C CA . LEU A 1 89 ? -2.510 -13.619 -4.023 1.00 93.44 89 LEU A CA 1
ATOM 707 C C . LEU A 1 89 ? -3.170 -14.136 -2.742 1.00 93.44 89 LEU A C 1
ATOM 709 O O . LEU A 1 89 ? -3.495 -13.378 -1.828 1.00 93.44 89 LEU A O 1
ATOM 713 N N . VAL A 1 90 ? -3.362 -15.453 -2.684 1.00 92.88 90 VAL A N 1
ATOM 714 C CA . VAL A 1 90 ? -3.877 -16.130 -1.494 1.00 92.88 90 VAL A CA 1
ATOM 715 C C . VAL A 1 90 ? -2.809 -16.086 -0.413 1.00 92.88 90 VAL A C 1
ATOM 717 O O . VAL A 1 90 ? -1.686 -16.552 -0.612 1.00 92.88 90 VAL A O 1
ATOM 720 N N . ASN A 1 91 ? -3.161 -15.546 0.751 1.00 88.88 91 ASN A N 1
ATOM 721 C CA . ASN A 1 91 ? -2.272 -15.602 1.895 1.00 88.88 91 ASN A CA 1
ATOM 722 C C . ASN A 1 91 ? -2.261 -17.044 2.438 1.00 88.88 91 ASN A C 1
ATOM 724 O O . ASN A 1 91 ? -3.313 -17.551 2.832 1.00 88.88 91 ASN A O 1
ATOM 728 N N . PRO A 1 92 ? -1.096 -17.713 2.510 1.00 89.56 92 PRO A N 1
ATOM 729 C CA . PRO A 1 92 ? -1.018 -19.115 2.921 1.00 89.56 92 PRO A CA 1
ATOM 730 C C . PRO A 1 92 ? -1.464 -19.351 4.370 1.00 89.56 92 PRO A C 1
ATOM 732 O O . PRO A 1 92 ? -1.814 -20.471 4.723 1.00 89.56 92 PRO A O 1
ATOM 735 N N . LYS A 1 93 ? -1.463 -18.313 5.218 1.00 89.75 93 LYS A N 1
ATOM 736 C CA . LYS A 1 93 ? -1.929 -18.407 6.607 1.00 89.75 93 LYS A CA 1
ATOM 737 C C . LYS A 1 93 ? -3.448 -18.332 6.729 1.00 89.75 93 LYS A C 1
ATOM 739 O O . LYS A 1 93 ? -4.004 -18.979 7.606 1.00 89.75 93 LYS A O 1
ATOM 744 N N . THR A 1 94 ? -4.107 -17.520 5.902 1.00 89.62 94 THR A N 1
ATOM 745 C CA . THR A 1 94 ? -5.559 -17.281 6.000 1.00 89.62 94 THR A CA 1
ATOM 746 C C . THR A 1 94 ? -6.363 -18.048 4.953 1.00 89.62 94 THR A C 1
ATOM 748 O O . THR A 1 94 ? -7.574 -18.166 5.092 1.00 89.62 94 THR A O 1
ATOM 751 N N . GLY A 1 95 ? -5.720 -18.562 3.901 1.00 93.00 95 GLY A N 1
ATOM 752 C CA . GLY A 1 95 ? -6.376 -19.290 2.812 1.00 93.00 95 GLY A CA 1
ATOM 753 C C . GLY A 1 95 ? -7.186 -18.410 1.855 1.00 93.00 95 GLY A C 1
ATOM 754 O O . GLY A 1 95 ? -7.798 -18.931 0.928 1.00 93.00 95 GLY A O 1
ATOM 755 N N . ILE A 1 96 ? -7.171 -17.086 2.036 1.00 92.06 96 ILE A N 1
ATOM 756 C CA . ILE A 1 96 ? -7.882 -16.116 1.193 1.00 92.06 96 ILE A CA 1
ATOM 757 C C . ILE A 1 96 ? -6.971 -14.945 0.816 1.00 92.06 96 ILE A C 1
ATOM 759 O O . ILE A 1 96 ? -5.999 -14.645 1.512 1.00 92.06 96 ILE A O 1
ATOM 763 N N . SER A 1 97 ? -7.271 -14.285 -0.302 1.00 93.06 97 SER A N 1
ATOM 764 C CA . SER A 1 97 ? -6.565 -13.071 -0.722 1.00 93.06 97 SER A CA 1
ATOM 765 C C . SER A 1 97 ? -7.087 -11.824 -0.011 1.00 93.06 97 SER A C 1
ATOM 767 O O . SER A 1 97 ? -8.237 -11.795 0.438 1.00 93.06 97 SER A O 1
ATOM 769 N N . SER A 1 98 ? -6.267 -10.771 0.048 1.00 91.06 98 SER A N 1
ATOM 770 C CA . SER A 1 98 ? -6.645 -9.480 0.643 1.00 91.06 98 SER A CA 1
ATOM 771 C C . SER A 1 98 ? -7.909 -8.900 0.002 1.00 91.06 98 SER A C 1
ATOM 773 O O . SER A 1 98 ? -8.798 -8.426 0.705 1.00 91.06 98 SER A O 1
ATOM 775 N N . LEU A 1 99 ? -8.041 -9.008 -1.325 1.00 90.50 99 LEU A N 1
ATOM 776 C CA . LEU A 1 99 ? -9.235 -8.569 -2.047 1.00 90.50 99 LEU A CA 1
ATOM 777 C C . LEU A 1 99 ? -10.476 -9.377 -1.654 1.00 90.50 99 LEU A C 1
ATOM 779 O O . LEU A 1 99 ? -11.555 -8.809 -1.505 1.00 90.50 99 LEU A O 1
ATOM 783 N N . THR A 1 100 ? -10.340 -10.695 -1.491 1.00 90.88 100 THR A N 1
ATOM 784 C CA . THR A 1 100 ? -11.461 -11.552 -1.073 1.00 90.88 100 THR A CA 1
ATOM 785 C C . THR A 1 100 ? -11.914 -11.188 0.334 1.00 90.88 100 THR A C 1
ATOM 787 O O . THR A 1 100 ? -13.106 -10.979 0.548 1.00 90.88 100 THR A O 1
ATOM 790 N N . HIS A 1 101 ? -10.963 -11.035 1.258 1.00 89.81 101 HIS A N 1
ATOM 791 C CA . HIS A 1 101 ? -11.226 -10.609 2.630 1.00 89.81 101 HIS A CA 1
ATOM 792 C C . HIS A 1 101 ? -11.961 -9.262 2.673 1.00 89.81 101 HIS A C 1
ATOM 794 O O . HIS A 1 101 ? -13.042 -9.166 3.245 1.00 89.81 101 HIS A O 1
ATOM 800 N N . TRP A 1 102 ? -11.441 -8.246 1.975 1.00 87.69 102 TRP A N 1
ATOM 801 C CA . TRP A 1 102 ? -12.056 -6.916 1.910 1.00 87.69 102 TRP A CA 1
ATOM 802 C C . TRP A 1 102 ? -13.487 -6.954 1.352 1.00 87.69 102 TRP A C 1
ATOM 804 O O . TRP A 1 102 ? -14.386 -6.299 1.872 1.00 87.69 102 TRP A O 1
ATOM 814 N N . ARG A 1 103 ? -13.746 -7.760 0.314 1.00 87.12 103 ARG A N 1
ATOM 815 C CA . ARG A 1 103 ? -15.102 -7.913 -0.246 1.00 87.12 103 ARG A CA 1
ATOM 816 C C . ARG A 1 103 ? -16.067 -8.578 0.734 1.00 87.12 103 ARG A C 1
ATOM 818 O O . ARG A 1 103 ? -17.223 -8.162 0.794 1.00 87.12 103 ARG A O 1
ATOM 825 N N . GLN A 1 104 ? -15.600 -9.578 1.484 1.00 87.19 104 GLN A N 1
ATOM 826 C CA . GLN A 1 104 ? -16.392 -10.262 2.508 1.00 87.19 104 GLN A CA 1
ATOM 827 C C . GLN A 1 104 ? -16.770 -9.313 3.649 1.00 87.19 104 GLN A C 1
ATOM 829 O O . GLN A 1 104 ? -17.945 -9.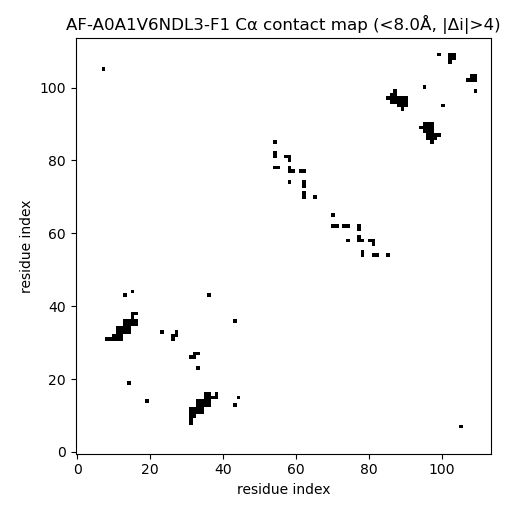250 4.000 1.00 87.19 104 GLN A O 1
ATOM 834 N N . GLU A 1 105 ? -15.823 -8.518 4.162 1.00 85.00 105 GLU A N 1
ATOM 835 C CA . GLU A 1 105 ? -16.093 -7.502 5.198 1.00 85.00 105 GLU A CA 1
ATOM 836 C C . GLU A 1 105 ? -17.174 -6.500 4.771 1.00 85.00 105 GLU A C 1
ATOM 838 O O . GLU A 1 105 ? -17.947 -6.002 5.588 1.00 85.00 105 GLU A O 1
ATOM 843 N N . LEU A 1 106 ? -17.257 -6.227 3.471 1.00 83.62 106 LEU A N 1
ATOM 844 C CA . LEU A 1 106 ? -18.195 -5.273 2.891 1.00 83.62 106 LEU A CA 1
ATOM 845 C C . LEU A 1 106 ? -19.512 -5.896 2.427 1.00 83.62 106 LEU A C 1
ATOM 847 O O . LEU A 1 106 ? -20.340 -5.189 1.852 1.00 83.62 106 LEU A O 1
ATOM 851 N N . ASN A 1 107 ? -19.710 -7.200 2.642 1.00 83.12 107 ASN A N 1
ATOM 852 C CA . ASN A 1 107 ? -20.851 -7.955 2.121 1.00 83.12 107 ASN A CA 1
ATOM 853 C C . ASN A 1 107 ? -21.054 -7.762 0.605 1.00 83.12 107 ASN A C 1
ATOM 855 O O . ASN A 1 107 ? -22.178 -7.768 0.100 1.00 83.12 107 ASN A O 1
ATOM 859 N N . ILE A 1 108 ? -19.964 -7.566 -0.141 1.00 81.69 108 ILE A N 1
ATOM 860 C CA . ILE A 1 108 ? -19.998 -7.531 -1.600 1.00 81.69 108 ILE A CA 1
ATOM 861 C C . ILE A 1 108 ? -19.963 -8.981 -2.054 1.00 81.69 108 ILE A C 1
ATOM 863 O O . ILE A 1 108 ? -18.979 -9.669 -1.782 1.00 81.69 108 ILE A O 1
ATOM 867 N N . GLU A 1 109 ? -20.998 -9.431 -2.772 1.00 72.06 109 GLU A N 1
ATOM 868 C CA . GLU A 1 109 ? -21.047 -10.794 -3.304 1.00 72.06 109 GLU A CA 1
ATOM 869 C C . GLU A 1 109 ? -19.696 -11.167 -3.937 1.00 72.06 109 GLU A C 1
ATOM 871 O O . GLU A 1 109 ? -19.170 -10.503 -4.852 1.00 72.06 109 GLU A O 1
ATOM 876 N N . THR A 1 110 ? -19.086 -12.219 -3.391 1.00 57.97 110 THR A N 1
ATOM 877 C CA . THR A 1 110 ? -17.936 -12.862 -4.005 1.00 57.97 110 THR A CA 1
ATOM 878 C C . THR A 1 110 ? -18.462 -13.537 -5.253 1.00 57.97 110 THR A C 1
ATOM 880 O O . THR A 1 110 ? -19.009 -14.635 -5.202 1.00 57.97 110 THR A O 1
ATOM 883 N N . LEU A 1 111 ? -18.346 -12.845 -6.386 1.00 51.12 111 LEU A N 1
ATOM 884 C CA . LEU A 1 111 ? -18.484 -13.479 -7.684 1.00 51.12 111 LEU A CA 1
ATOM 885 C C . LEU A 1 111 ? -17.429 -14.583 -7.734 1.00 51.12 111 LEU A C 1
ATOM 887 O O . LEU A 1 111 ? -16.254 -14.310 -7.966 1.00 51.12 111 LEU A O 1
ATOM 891 N N . ASN A 1 112 ? -17.863 -15.818 -7.491 1.00 42.19 112 ASN A N 1
ATOM 892 C CA . ASN A 1 112 ? -17.135 -17.015 -7.869 1.00 42.19 112 ASN A CA 1
ATOM 893 C C . ASN A 1 112 ? -16.972 -16.955 -9.389 1.00 42.19 112 ASN A C 1
ATOM 895 O O . ASN A 1 112 ? -17.862 -17.351 -10.141 1.00 42.19 112 ASN A O 1
ATOM 899 N N . ARG A 1 113 ? -15.872 -16.375 -9.856 1.00 42.19 113 ARG A N 1
ATOM 900 C CA . ARG A 1 113 ? -15.462 -16.446 -11.251 1.00 42.19 113 ARG A CA 1
ATOM 901 C C . ARG A 1 113 ? -14.017 -16.914 -11.282 1.00 42.19 113 ARG A C 1
ATOM 903 O O . ARG A 1 113 ? -13.123 -16.105 -11.073 1.00 42.19 113 ARG A O 1
ATOM 910 N N . LEU A 1 114 ? -13.942 -18.235 -11.481 1.00 36.97 114 LEU A N 1
ATOM 911 C CA . LEU A 1 114 ? -12.925 -19.065 -12.137 1.00 36.97 114 LEU A CA 1
ATOM 912 C C . LEU A 1 114 ? -11.465 -18.655 -11.936 1.00 36.97 114 LEU A C 1
ATOM 914 O O . LEU A 1 114 ? -11.054 -17.634 -12.526 1.00 36.97 114 LEU A O 1
#

Radius of gyration: 17.95 Å; Cα contacts (8 Å, |Δi|>4): 81; chains: 1; bounding box: 49×39×41 Å

Solvent-accessible surface area (backbone atoms only — not comparable to full-atom values): 7064 Å² total; per-residue (Å²): 134,83,76,77,78,68,78,86,72,66,71,66,46,80,44,78,66,76,89,46,52,69,57,50,59,58,36,44,77,70,74,34,42,74,46,73,56,65,90,92,62,78,76,84,51,56,66,59,53,51,50,55,49,52,43,51,53,47,20,48,51,54,51,66,72,50,92,54,87,72,47,77,78,42,46,69,58,33,44,51,51,29,52,60,46,61,35,60,44,60,37,88,88,76,74,45,16,58,50,57,52,55,31,55,81,65,71,43,82,80,76,88,69,132